Protein AF-A0A529PXM1-F1 (afdb_monomer)

Mean predicted aligned error: 6.81 Å

Nearest PDB structures (foldseek):
  9cgm-assembly1_A  TM=2.461E-01  e=7.400E+00  Spiromicrovirus SpV4

Radius of gyration: 21.04 Å; Cα contacts (8 Å, |Δi|>4): 43; chains: 1; bounding box: 38×28×57 Å

Structure (mmCIF, N/CA/C/O backbone):
data_AF-A0A529PXM1-F1
#
_entry.id   AF-A0A529PXM1-F1
#
loop_
_atom_site.group_PDB
_atom_site.id
_atom_site.type_symbol
_atom_site.label_atom_id
_atom_site.label_alt_id
_atom_site.label_comp_id
_atom_site.label_asym_id
_atom_site.label_entity_id
_atom_site.label_seq_id
_atom_site.pdbx_PDB_ins_code
_atom_site.Cartn_x
_atom_site.Cartn_y
_atom_site.Cartn_z
_atom_site.occupancy
_atom_site.B_iso_or_equiv
_atom_site.auth_seq_id
_atom_site.auth_comp_id
_atom_site.auth_asym_id
_atom_site.auth_atom_id
_atom_site.pdbx_PDB_model_num
ATOM 1 N N . VAL A 1 1 ? 14.085 14.732 -23.144 1.00 61.66 1 VAL A N 1
ATOM 2 C CA . VAL A 1 1 ? 14.365 13.358 -22.663 1.00 61.66 1 VAL A CA 1
ATOM 3 C C . VAL A 1 1 ? 15.669 12.926 -23.311 1.00 61.66 1 VAL A C 1
ATOM 5 O O . VAL A 1 1 ? 15.810 13.185 -24.498 1.00 61.66 1 VAL A O 1
ATOM 8 N N . ASP A 1 2 ? 16.625 12.402 -22.541 1.00 73.75 2 ASP A N 1
ATOM 9 C CA . ASP A 1 2 ? 17.973 12.034 -23.011 1.00 73.75 2 ASP A CA 1
ATOM 10 C C . ASP A 1 2 ? 17.906 10.940 -24.104 1.00 73.75 2 ASP A C 1
ATOM 12 O O . ASP A 1 2 ? 17.433 9.838 -23.807 1.00 73.75 2 ASP A O 1
ATOM 16 N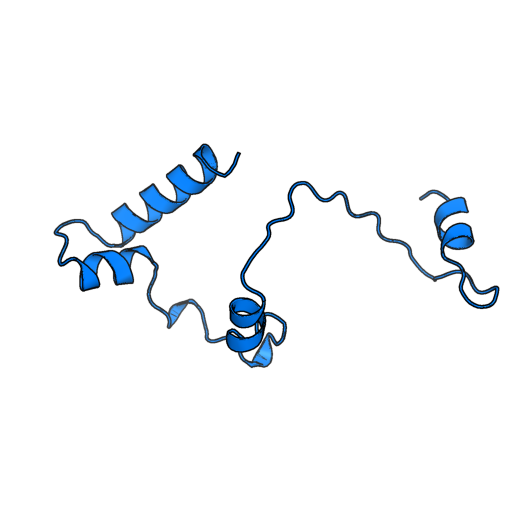 N . PRO A 1 3 ? 18.341 11.218 -25.351 1.00 69.12 3 PRO A N 1
ATOM 17 C CA . PRO A 1 3 ? 18.343 10.239 -26.439 1.00 69.12 3 PRO A CA 1
ATOM 18 C C . PRO A 1 3 ? 19.146 8.968 -26.122 1.00 69.12 3 PRO A C 1
ATOM 20 O O . PRO A 1 3 ? 18.734 7.880 -26.518 1.00 69.12 3 PRO A O 1
ATOM 23 N N . GLY A 1 4 ? 20.225 9.073 -25.337 1.00 86.00 4 GLY A N 1
ATOM 24 C CA . GLY A 1 4 ? 21.093 7.937 -25.012 1.00 86.00 4 GLY A CA 1
ATOM 25 C C . GLY A 1 4 ? 20.436 6.885 -24.111 1.00 86.00 4 GLY A C 1
ATOM 26 O O . GLY A 1 4 ? 20.912 5.754 -24.021 1.00 86.00 4 GLY A O 1
ATOM 27 N N . LEU A 1 5 ? 19.321 7.207 -23.442 1.00 89.25 5 LEU A N 1
ATOM 28 C CA . LEU A 1 5 ? 18.611 6.239 -22.599 1.00 89.25 5 LEU A CA 1
ATOM 29 C C . LEU A 1 5 ? 17.918 5.137 -23.403 1.00 89.25 5 LEU A C 1
ATOM 31 O O . LEU A 1 5 ? 17.826 4.012 -22.918 1.00 89.25 5 LEU A O 1
ATOM 35 N N . ARG A 1 6 ? 17.420 5.444 -24.606 1.00 92.19 6 ARG A N 1
ATOM 36 C CA . ARG A 1 6 ? 16.761 4.450 -25.467 1.00 92.19 6 ARG A CA 1
ATOM 37 C C . ARG A 1 6 ? 17.777 3.472 -26.040 1.00 92.19 6 ARG A C 1
ATOM 39 O O . ARG A 1 6 ? 17.565 2.269 -25.953 1.00 92.19 6 ARG A O 1
ATOM 46 N N . GLU A 1 7 ? 18.898 3.993 -26.527 1.00 92.31 7 GLU A N 1
ATOM 47 C CA . GLU A 1 7 ? 20.017 3.202 -27.042 1.00 92.31 7 GLU A CA 1
ATOM 48 C C . GLU A 1 7 ? 20.551 2.215 -25.988 1.00 92.31 7 GLU A C 1
ATOM 50 O O . GLU A 1 7 ? 20.680 1.023 -26.253 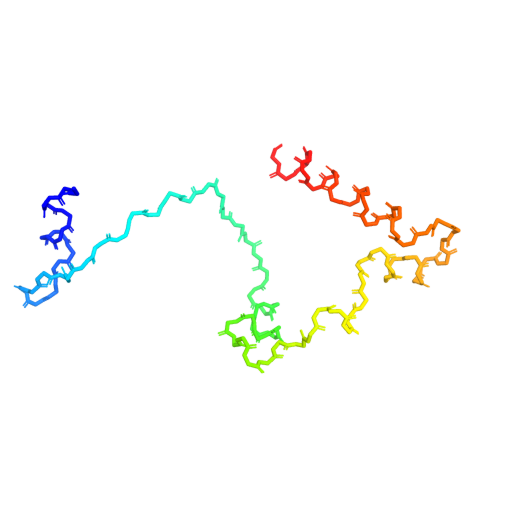1.00 92.31 7 GLU A O 1
ATOM 55 N N . ARG A 1 8 ? 20.752 2.669 -24.740 1.00 91.88 8 ARG A N 1
ATOM 56 C CA . ARG A 1 8 ? 21.208 1.819 -23.618 1.00 91.88 8 ARG A CA 1
ATOM 57 C C . ARG A 1 8 ? 20.252 0.688 -23.233 1.00 91.88 8 ARG A C 1
ATOM 59 O O . ARG A 1 8 ? 20.660 -0.223 -22.517 1.00 91.88 8 ARG A O 1
ATOM 66 N N . LEU A 1 9 ? 18.985 0.792 -23.623 1.00 92.06 9 LEU A N 1
ATOM 67 C CA . LEU A 1 9 ? 17.924 -0.165 -23.311 1.00 92.06 9 LEU A CA 1
ATOM 68 C C . LEU A 1 9 ? 17.447 -0.909 -24.568 1.00 92.06 9 LEU A C 1
ATOM 70 O O . LEU A 1 9 ? 16.366 -1.499 -24.552 1.00 92.06 9 LEU A O 1
ATOM 74 N N . ALA A 1 10 ? 18.227 -0.865 -25.652 1.00 93.38 10 ALA A N 1
ATOM 75 C CA . ALA A 1 10 ? 17.937 -1.608 -26.866 1.00 93.38 10 ALA A CA 1
ATOM 76 C C . ALA A 1 10 ? 18.022 -3.124 -26.626 1.00 93.38 10 ALA A C 1
ATOM 78 O O . ALA A 1 10 ? 18.900 -3.617 -25.916 1.00 93.38 10 ALA A O 1
ATOM 79 N N . VAL A 1 11 ? 17.106 -3.864 -27.249 1.00 94.19 11 VAL A N 1
ATOM 80 C CA . VAL A 1 11 ? 17.102 -5.333 -27.287 1.00 94.19 11 VAL A CA 1
ATOM 81 C C . VAL A 1 11 ? 17.084 -5.741 -28.752 1.00 94.19 11 VAL A C 1
ATOM 83 O O . VAL A 1 11 ? 16.267 -5.221 -29.512 1.00 94.19 11 VAL A O 1
ATOM 86 N N . ASP A 1 12 ? 17.990 -6.634 -29.153 1.00 93.94 12 ASP A N 1
ATOM 87 C CA . ASP A 1 12 ? 18.154 -7.075 -30.547 1.00 93.94 12 ASP A CA 1
ATOM 88 C C . ASP A 1 12 ? 18.245 -5.898 -31.541 1.00 93.94 12 ASP A C 1
ATOM 90 O O . ASP A 1 12 ? 17.512 -5.839 -32.531 1.00 93.94 12 ASP A O 1
ATOM 94 N N . ASP A 1 13 ? 19.095 -4.914 -31.225 1.00 90.50 13 ASP A N 1
ATOM 95 C CA . ASP A 1 13 ? 19.325 -3.690 -32.012 1.00 90.50 13 ASP A CA 1
ATOM 96 C C . ASP A 1 13 ? 18.082 -2.800 -32.220 1.00 90.50 13 ASP A C 1
ATOM 98 O O . ASP A 1 13 ? 18.062 -1.917 -33.081 1.00 90.50 13 ASP A O 1
ATOM 102 N N . LYS A 1 14 ? 17.025 -2.997 -31.419 1.00 93.31 14 LYS A N 1
ATOM 103 C CA . LYS A 1 14 ? 15.800 -2.190 -31.467 1.00 93.31 14 LYS A CA 1
ATOM 104 C C . LYS A 1 14 ? 15.643 -1.358 -30.208 1.00 93.31 14 LYS A C 1
ATOM 106 O O . LYS A 1 14 ? 15.492 -1.880 -29.104 1.00 93.31 14 LYS A O 1
ATOM 111 N N . GLU A 1 15 ? 15.599 -0.045 -30.395 1.00 93.31 15 GLU A N 1
ATOM 112 C CA . GLU A 1 15 ? 15.307 0.891 -29.317 1.00 93.31 15 GLU A CA 1
ATOM 113 C C . GLU A 1 15 ? 13.833 0.832 -28.868 1.00 93.31 15 GLU A C 1
ATOM 115 O O . GLU A 1 15 ? 12.921 0.780 -29.706 1.00 93.31 15 GLU A O 1
ATOM 120 N N . PRO A 1 16 ? 13.561 0.941 -27.555 1.00 92.31 16 PRO A N 1
ATOM 121 C CA . PRO A 1 16 ? 12.203 1.044 -27.039 1.00 92.31 16 PRO A CA 1
ATOM 122 C C . PRO A 1 16 ? 11.549 2.373 -27.443 1.00 92.31 16 PRO A C 1
ATOM 124 O O . PRO A 1 16 ? 12.203 3.409 -27.544 1.00 92.31 16 PRO A O 1
ATOM 127 N N . GLN A 1 17 ? 10.223 2.373 -27.618 1.00 90.94 17 GLN A N 1
ATOM 128 C CA . GLN A 1 17 ? 9.459 3.574 -27.998 1.00 90.94 17 GLN A CA 1
ATOM 129 C C . GLN A 1 17 ? 9.475 4.668 -26.918 1.00 90.94 17 GLN A C 1
ATOM 131 O O . GLN A 1 17 ? 9.403 5.857 -27.234 1.00 90.94 17 GLN A O 1
ATOM 136 N N . SER A 1 18 ? 9.589 4.274 -25.650 1.00 90.06 18 SER A N 1
ATOM 137 C CA . SER A 1 18 ? 9.591 5.166 -24.493 1.00 90.06 18 SER A CA 1
ATOM 138 C C . SER A 1 18 ? 10.448 4.598 -23.367 1.00 90.06 18 SER A C 1
ATOM 140 O O . SER A 1 18 ? 10.526 3.383 -23.202 1.00 90.06 18 SER A O 1
ATOM 142 N N . VAL A 1 19 ? 11.020 5.483 -22.550 1.00 91.06 19 VAL A N 1
ATOM 143 C CA . VAL A 1 19 ? 11.760 5.133 -21.331 1.00 91.06 19 VAL A CA 1
ATOM 144 C C . VAL A 1 19 ? 11.166 5.909 -20.161 1.00 91.06 19 VAL A C 1
ATOM 146 O O . VAL A 1 19 ? 10.877 7.098 -20.293 1.00 91.06 19 VAL A O 1
ATOM 149 N N . ILE A 1 20 ? 11.004 5.241 -19.019 1.00 90.94 20 ILE A N 1
ATOM 150 C CA . ILE A 1 20 ? 10.565 5.852 -17.762 1.00 90.94 20 ILE A CA 1
ATOM 151 C C . ILE A 1 20 ? 11.724 5.774 -16.773 1.00 90.94 20 ILE A C 1
ATOM 153 O O . ILE A 1 20 ? 12.267 4.698 -16.529 1.00 90.94 20 ILE A O 1
ATOM 157 N N . VAL A 1 21 ? 12.096 6.915 -16.194 1.00 90.50 21 VAL A N 1
ATOM 158 C CA . VAL A 1 21 ? 13.079 6.979 -15.107 1.00 90.50 21 VAL A CA 1
ATOM 159 C C . VAL A 1 21 ? 12.324 6.994 -13.785 1.00 90.50 21 VAL A C 1
ATOM 161 O O . VAL A 1 21 ? 11.539 7.906 -13.530 1.00 90.50 21 VAL A O 1
ATOM 164 N N . VAL A 1 22 ? 12.559 5.981 -12.952 1.00 92.25 22 VAL A N 1
ATOM 165 C CA . VAL A 1 22 ? 11.924 5.850 -11.636 1.00 92.25 22 VAL A CA 1
ATOM 166 C C . VAL A 1 22 ? 12.966 6.086 -10.550 1.00 92.25 22 VAL A C 1
ATOM 168 O O . VAL A 1 22 ? 13.907 5.308 -10.405 1.00 92.25 22 VAL A O 1
ATOM 171 N N . THR A 1 23 ? 12.781 7.143 -9.761 1.00 94.69 23 THR A N 1
ATOM 172 C CA . THR A 1 23 ? 13.569 7.370 -8.543 1.00 94.69 23 THR A CA 1
ATOM 173 C C . THR A 1 23 ? 12.883 6.676 -7.375 1.00 94.69 23 THR A C 1
ATOM 175 O O . THR A 1 23 ? 11.855 7.143 -6.880 1.00 94.69 23 THR A O 1
ATOM 178 N N . VAL A 1 24 ? 13.450 5.561 -6.922 1.00 92.88 24 VAL A N 1
ATOM 179 C CA . VAL A 1 24 ? 12.959 4.847 -5.739 1.00 92.88 24 VAL A CA 1
ATOM 180 C C . VAL A 1 24 ? 13.375 5.620 -4.487 1.00 92.88 24 VAL A C 1
ATOM 182 O O . VAL A 1 24 ? 14.564 5.768 -4.222 1.00 92.88 24 VAL A O 1
ATOM 185 N N . LYS A 1 25 ? 12.400 6.128 -3.722 1.00 91.94 25 LYS A N 1
ATOM 186 C CA . LYS A 1 25 ? 12.660 6.820 -2.444 1.00 91.94 25 LYS A CA 1
ATOM 187 C C . LYS A 1 25 ? 12.870 5.850 -1.283 1.00 91.94 25 LYS A C 1
ATOM 189 O O . LYS A 1 25 ? 13.668 6.129 -0.400 1.00 91.94 25 LYS A O 1
ATOM 194 N N . ALA A 1 26 ? 12.165 4.722 -1.303 1.00 85.56 26 ALA A N 1
ATOM 195 C CA . ALA A 1 26 ? 12.290 3.659 -0.319 1.00 85.56 26 ALA A CA 1
ATOM 196 C C . ALA A 1 26 ? 11.891 2.313 -0.927 1.00 85.56 26 ALA A C 1
ATOM 198 O O . ALA A 1 26 ? 11.037 2.248 -1.815 1.00 85.56 26 ALA A O 1
ATOM 199 N N . ALA A 1 27 ? 12.518 1.248 -0.436 1.00 89.50 27 ALA A N 1
ATOM 200 C CA . ALA A 1 27 ? 12.190 -0.131 -0.759 1.00 89.50 27 ALA A CA 1
ATOM 201 C C . ALA A 1 27 ? 12.255 -0.950 0.530 1.00 89.50 27 ALA A C 1
ATOM 203 O O . ALA A 1 27 ? 13.225 -0.853 1.281 1.00 89.50 27 ALA A O 1
ATOM 204 N N . TYR A 1 28 ? 11.221 -1.749 0.778 1.00 84.81 28 TYR A N 1
ATOM 205 C CA . TYR A 1 28 ? 11.061 -2.482 2.028 1.00 84.81 28 TYR A CA 1
ATOM 206 C C . TYR A 1 28 ? 11.043 -3.983 1.773 1.00 84.81 28 TYR A C 1
ATOM 208 O O . TYR A 1 28 ? 10.472 -4.463 0.791 1.00 84.81 28 TYR A O 1
ATOM 216 N N . MET A 1 29 ? 11.656 -4.729 2.689 1.00 88.00 29 MET A N 1
ATOM 217 C CA . MET A 1 29 ? 11.596 -6.183 2.683 1.00 88.00 29 MET A CA 1
ATOM 218 C C . MET A 1 29 ? 10.350 -6.633 3.436 1.00 88.00 29 MET A C 1
ATOM 220 O O . MET A 1 29 ? 10.177 -6.341 4.616 1.00 88.00 29 MET A O 1
ATOM 224 N N . HIS A 1 30 ? 9.504 -7.394 2.755 1.00 89.25 30 HIS A N 1
ATOM 225 C CA . HIS A 1 30 ? 8.315 -7.995 3.339 1.00 89.25 30 HIS A CA 1
ATOM 226 C C . HIS A 1 30 ? 8.288 -9.498 3.075 1.00 89.25 30 HIS A C 1
ATOM 228 O O . HIS A 1 30 ? 8.961 -10.019 2.184 1.00 89.25 30 HIS A O 1
ATOM 234 N N . CYS A 1 31 ? 7.479 -10.218 3.850 1.00 93.81 31 CYS A N 1
ATOM 235 C CA . CYS A 1 31 ? 7.282 -11.644 3.641 1.00 93.81 31 CYS A CA 1
ATOM 236 C C . CYS A 1 31 ? 6.659 -11.895 2.258 1.00 93.81 31 CYS A C 1
ATOM 238 O O . CYS A 1 31 ? 5.517 -11.506 2.014 1.00 93.81 31 CYS A O 1
ATOM 240 N N . ALA A 1 32 ? 7.368 -12.607 1.376 1.00 91.31 32 ALA A N 1
ATOM 241 C CA . ALA A 1 32 ? 6.893 -12.909 0.021 1.00 91.31 32 ALA A CA 1
ATOM 242 C C . ALA A 1 32 ? 5.508 -13.587 0.012 1.00 91.31 32 ALA A C 1
ATOM 244 O O . ALA A 1 32 ? 4.669 -13.299 -0.840 1.00 91.31 32 ALA A O 1
ATOM 245 N N . LYS A 1 33 ? 5.222 -14.433 1.015 1.00 95.25 33 LYS A N 1
ATOM 246 C CA . LYS A 1 33 ? 3.920 -15.105 1.152 1.00 95.25 33 LYS A CA 1
ATOM 247 C C . LYS A 1 33 ? 2.764 -14.126 1.364 1.00 95.25 33 LYS A C 1
ATOM 249 O O . LYS A 1 33 ? 1.657 -14.457 0.960 1.00 95.25 33 LYS A O 1
ATOM 254 N N . ALA A 1 34 ? 2.994 -12.968 1.990 1.00 94.25 34 ALA A N 1
ATOM 255 C CA . ALA A 1 34 ? 1.946 -11.970 2.195 1.00 94.25 34 ALA A CA 1
ATOM 256 C C . ALA A 1 34 ? 1.448 -11.434 0.846 1.00 94.25 34 ALA A C 1
ATOM 258 O O . ALA A 1 34 ? 0.260 -11.521 0.567 1.00 94.25 34 ALA A O 1
ATOM 259 N N . PHE A 1 35 ? 2.371 -11.021 -0.028 1.00 91.44 35 PHE A N 1
ATOM 260 C CA . PHE A 1 35 ? 2.059 -10.526 -1.374 1.00 91.44 35 PHE A CA 1
ATOM 261 C C . PHE A 1 35 ? 1.418 -11.594 -2.267 1.00 91.44 35 PHE A C 1
ATOM 263 O O . PHE A 1 35 ? 0.492 -11.296 -3.016 1.00 91.44 35 PHE A O 1
ATOM 270 N N . MET A 1 36 ? 1.892 -12.843 -2.185 1.00 92.06 36 MET A N 1
ATOM 271 C CA . MET A 1 36 ? 1.313 -13.946 -2.960 1.00 92.06 36 MET A CA 1
ATOM 272 C C . MET A 1 36 ? -0.113 -14.292 -2.515 1.00 92.06 36 MET A C 1
ATOM 274 O O . MET A 1 36 ? -0.935 -14.638 -3.352 1.00 92.06 36 MET A O 1
ATOM 278 N N . ARG A 1 37 ? -0.400 -14.240 -1.207 1.00 94.81 37 ARG A N 1
ATOM 279 C CA . ARG A 1 37 ? -1.712 -14.610 -0.646 1.00 94.81 37 ARG A CA 1
ATOM 280 C C . ARG A 1 37 ? -2.736 -13.484 -0.701 1.00 94.81 37 ARG A C 1
ATOM 282 O O . ARG A 1 37 ? -3.921 -13.777 -0.671 1.00 94.81 37 ARG A O 1
ATOM 289 N N . SER A 1 38 ? -2.295 -12.228 -0.730 1.00 92.75 38 SER A N 1
ATOM 290 C CA . SER A 1 38 ? -3.195 -11.079 -0.844 1.00 92.75 38 SER A CA 1
ATOM 291 C C . SER A 1 38 ? -3.648 -10.812 -2.277 1.00 92.75 38 SER A C 1
ATOM 293 O O . SER A 1 38 ? -4.439 -9.899 -2.481 1.00 92.75 38 SER A O 1
ATOM 295 N N . ASP A 1 39 ? -3.105 -11.547 -3.259 1.00 94.62 39 ASP A N 1
ATOM 296 C CA . ASP A 1 39 ? -3.297 -11.278 -4.684 1.00 94.62 39 ASP A CA 1
ATOM 297 C C . ASP A 1 39 ? -3.044 -9.794 -5.025 1.00 94.62 39 ASP A C 1
ATOM 299 O O . ASP A 1 39 ? -3.735 -9.190 -5.844 1.00 94.62 39 ASP A O 1
ATOM 303 N N . LEU A 1 40 ? -2.021 -9.183 -4.401 1.00 93.75 40 LEU A N 1
ATOM 304 C CA . LEU A 1 40 ? -1.782 -7.740 -4.530 1.00 93.75 40 LEU A CA 1
ATOM 305 C C . LEU A 1 40 ? -1.647 -7.307 -5.995 1.00 93.75 40 LEU A C 1
ATOM 307 O O . LEU A 1 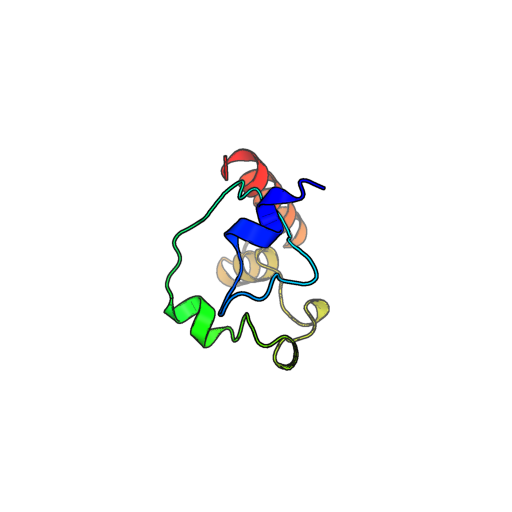40 ? -2.056 -6.220 -6.354 1.00 93.75 40 LEU A O 1
ATOM 311 N N . TRP A 1 41 ? -1.111 -8.151 -6.870 1.00 93.44 41 TRP A N 1
ATOM 312 C CA . TRP A 1 41 ? -0.910 -7.799 -8.278 1.00 93.44 41 TRP A CA 1
ATOM 313 C C . TRP A 1 41 ? -2.076 -8.183 -9.205 1.00 93.44 41 TRP A C 1
ATOM 315 O O . TRP A 1 41 ? -1.898 -8.158 -10.419 1.00 93.44 41 TRP A O 1
ATOM 325 N N . LYS A 1 42 ? -3.250 -8.531 -8.660 1.00 95.88 42 LYS A N 1
ATOM 326 C CA . LYS A 1 42 ? -4.471 -8.862 -9.416 1.00 95.88 42 LYS A CA 1
ATOM 327 C C . LYS A 1 42 ? -5.629 -7.948 -8.990 1.00 95.88 42 LYS A C 1
ATOM 329 O O . LYS A 1 42 ? -6.428 -8.335 -8.142 1.00 95.88 42 LYS A O 1
ATOM 334 N N . PRO A 1 43 ? -5.723 -6.716 -9.520 1.00 94.75 43 PRO A N 1
ATOM 335 C CA . PRO A 1 43 ? -6.735 -5.742 -9.098 1.00 94.75 43 PRO A CA 1
ATOM 336 C C . PRO A 1 43 ? -8.180 -6.258 -9.156 1.00 94.75 43 PRO A C 1
ATOM 338 O O . PRO A 1 43 ? -9.023 -5.831 -8.376 1.00 94.75 43 PRO A O 1
ATOM 341 N N . GLU A 1 44 ? -8.472 -7.202 -10.049 1.00 95.88 44 GLU A N 1
ATOM 342 C CA . GLU A 1 44 ? -9.772 -7.858 -10.189 1.00 95.88 44 GLU A CA 1
ATOM 343 C C . GLU A 1 44 ? -10.197 -8.693 -8.970 1.00 95.88 44 GLU A C 1
ATOM 345 O O . GLU A 1 44 ? -11.383 -8.980 -8.816 1.00 95.88 44 GLU A O 1
ATOM 350 N N . THR A 1 45 ? -9.260 -9.086 -8.100 1.00 94.31 45 THR A N 1
ATOM 351 C CA . THR A 1 45 ? -9.555 -9.824 -6.862 1.00 94.31 45 THR A CA 1
ATOM 352 C C . THR A 1 45 ? -9.716 -8.906 -5.654 1.00 94.31 45 THR A C 1
ATOM 354 O O . THR A 1 45 ? -9.996 -9.385 -4.552 1.00 94.31 45 THR A O 1
ATOM 357 N N . TRP A 1 46 ? -9.503 -7.600 -5.818 1.00 93.62 46 TRP A N 1
ATOM 358 C CA . TRP A 1 46 ? -9.556 -6.658 -4.711 1.00 93.62 46 TRP A CA 1
ATOM 359 C C . TRP A 1 46 ? -11.007 -6.383 -4.322 1.00 93.62 46 TRP A C 1
ATOM 361 O O . TRP A 1 46 ? -11.831 -5.980 -5.142 1.00 93.62 46 TRP A O 1
ATOM 371 N N . TYR A 1 47 ? -11.313 -6.568 -3.042 1.00 91.56 47 TYR A N 1
ATOM 372 C CA . TYR A 1 47 ? -12.590 -6.142 -2.483 1.00 91.56 47 TYR A CA 1
ATOM 373 C C . TYR A 1 47 ? -12.679 -4.615 -2.475 1.00 91.56 47 TYR A C 1
ATOM 375 O O . TYR A 1 47 ? -11.668 -3.924 -2.323 1.00 91.56 47 TYR A O 1
ATOM 383 N N . ASP A 1 48 ? -13.899 -4.085 -2.566 1.00 93.44 48 ASP A N 1
ATOM 384 C CA . ASP A 1 48 ? -14.132 -2.666 -2.314 1.00 93.44 48 ASP A CA 1
ATOM 385 C C . ASP A 1 48 ? -13.653 -2.325 -0.897 1.00 93.44 48 ASP A C 1
ATOM 387 O O . ASP A 1 48 ? -14.133 -2.882 0.095 1.00 93.44 48 ASP A O 1
ATOM 391 N N . ARG A 1 49 ? -12.693 -1.400 -0.799 1.00 89.56 49 ARG A N 1
ATOM 392 C CA . ARG A 1 49 ? -12.075 -1.004 0.467 1.00 89.56 49 ARG A CA 1
ATOM 393 C C . ARG A 1 49 ? -13.105 -0.514 1.483 1.00 89.56 49 ARG A C 1
ATOM 395 O O . ARG A 1 49 ? -12.882 -0.728 2.675 1.00 89.56 49 ARG A O 1
ATOM 402 N N . ALA A 1 50 ? -14.206 0.092 1.031 1.00 92.38 50 ALA A N 1
ATOM 403 C CA . ALA A 1 50 ? -15.292 0.553 1.893 1.00 92.38 50 ALA A CA 1
ATOM 404 C C . ALA A 1 50 ? -16.031 -0.597 2.603 1.00 92.38 50 ALA A C 1
ATOM 406 O O . ALA A 1 50 ? -16.685 -0.370 3.617 1.00 92.38 50 ALA A O 1
ATOM 407 N N . THR A 1 51 ? -15.909 -1.829 2.100 1.00 94.56 51 THR A N 1
ATOM 408 C CA . THR A 1 51 ? -16.527 -3.030 2.689 1.00 94.56 51 THR A CA 1
ATOM 409 C C . THR A 1 51 ? -15.648 -3.717 3.736 1.00 94.56 51 THR A C 1
ATOM 411 O O . THR A 1 51 ? -16.136 -4.558 4.489 1.00 94.56 51 THR A O 1
ATOM 414 N N . LEU A 1 52 ? -14.359 -3.368 3.802 1.00 94.31 52 LEU A N 1
ATOM 415 C CA . LEU A 1 52 ? -13.400 -3.942 4.744 1.00 94.31 52 LEU A CA 1
ATOM 416 C C . LEU A 1 52 ? -13.240 -3.043 5.976 1.00 94.31 52 LEU A C 1
ATOM 418 O O . LEU A 1 52 ? -13.247 -1.815 5.838 1.00 94.31 52 LEU A O 1
ATOM 422 N N . PRO A 1 53 ? -13.006 -3.616 7.169 1.00 96.00 53 PRO A N 1
ATOM 423 C CA . PRO A 1 53 ? -12.737 -2.809 8.344 1.00 96.00 53 PRO A CA 1
ATOM 424 C C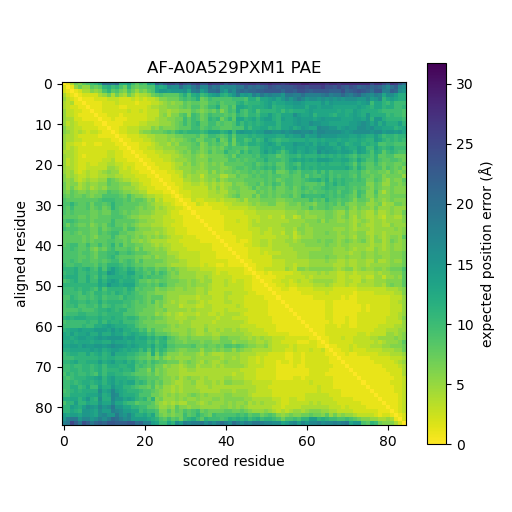 . PRO A 1 53 ? -11.411 -2.045 8.212 1.00 96.00 53 PRO A C 1
ATOM 426 O O . PRO A 1 53 ? -10.495 -2.449 7.491 1.00 96.00 53 PRO A O 1
ATOM 429 N N . THR A 1 54 ? -11.299 -0.911 8.894 1.00 95.81 54 THR A N 1
ATOM 430 C CA . THR A 1 54 ? -10.022 -0.216 9.088 1.00 95.81 54 THR A CA 1
ATOM 431 C C . THR A 1 54 ? -9.156 -0.929 10.122 1.00 95.81 54 THR A C 1
ATOM 433 O O . THR A 1 54 ? -9.631 -1.786 10.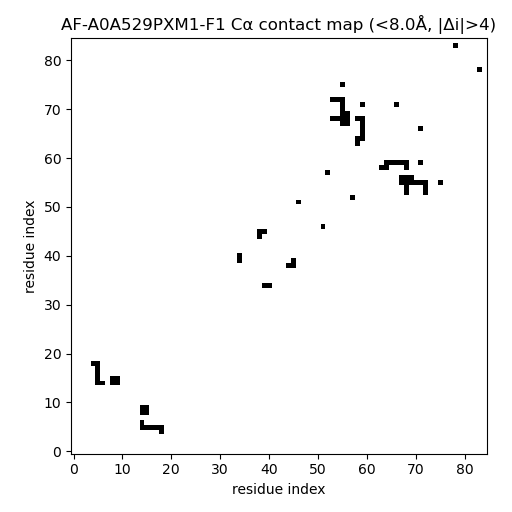871 1.00 95.81 54 THR A O 1
ATOM 436 N N . LEU A 1 55 ? -7.864 -0.593 10.162 1.00 95.12 55 LEU A N 1
ATOM 437 C CA . LEU A 1 55 ? -6.967 -1.163 11.163 1.00 95.12 55 LEU A CA 1
ATOM 438 C C . LEU A 1 55 ? -7.387 -0.721 12.572 1.00 95.12 55 LEU A C 1
ATOM 440 O O . LEU A 1 55 ? -7.427 -1.555 13.473 1.00 95.12 55 LEU A O 1
ATOM 444 N N . GLY A 1 56 ? -7.810 0.534 12.738 1.00 96.94 56 GLY A N 1
ATOM 445 C CA . GLY A 1 56 ? -8.381 1.037 13.981 1.00 96.94 56 GLY A CA 1
ATOM 446 C C . GLY A 1 56 ? -9.643 0.288 14.405 1.00 96.94 56 GLY A C 1
ATOM 447 O O . GLY A 1 56 ? -9.788 -0.030 15.583 1.00 96.94 56 GLY A O 1
ATOM 448 N N . GLN A 1 57 ? -10.525 -0.084 13.466 1.00 97.62 57 GLN A N 1
ATOM 449 C CA . GLN A 1 57 ? -11.689 -0.930 13.772 1.00 97.62 57 GLN A CA 1
ATOM 450 C C . GLN A 1 57 ? -11.258 -2.312 14.271 1.00 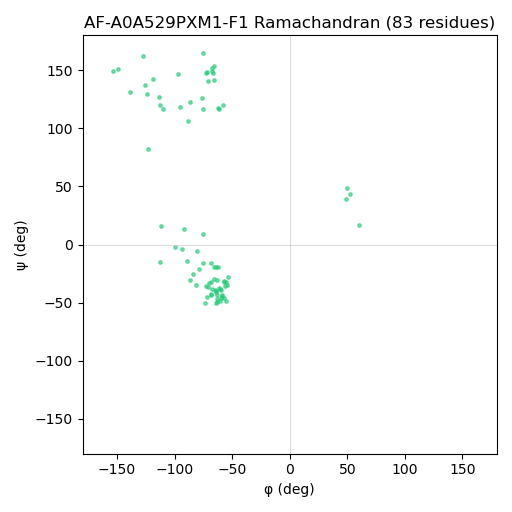97.62 57 GLN A C 1
ATOM 452 O O . GLN A 1 57 ? -11.749 -2.764 15.302 1.00 97.62 57 GLN A O 1
ATOM 457 N N . ILE A 1 58 ? -10.308 -2.957 13.586 1.00 97.44 58 ILE A N 1
ATOM 458 C CA . ILE A 1 58 ? -9.790 -4.274 13.986 1.00 97.44 58 ILE A CA 1
ATOM 459 C C . ILE A 1 58 ? -9.164 -4.212 15.384 1.00 97.44 58 ILE A C 1
ATOM 461 O O . ILE A 1 58 ? -9.481 -5.047 16.226 1.00 97.44 58 ILE A O 1
ATOM 465 N N . ILE A 1 59 ? -8.291 -3.233 15.640 1.00 96.69 59 ILE A N 1
ATOM 466 C CA . ILE A 1 59 ? -7.585 -3.085 16.920 1.00 96.69 59 ILE A CA 1
ATOM 467 C C . ILE A 1 59 ? -8.575 -2.816 18.049 1.00 96.69 59 ILE A C 1
ATOM 469 O O . ILE A 1 59 ? -8.539 -3.511 19.064 1.00 96.69 59 ILE A O 1
ATOM 473 N N . ARG A 1 60 ? -9.485 -1.850 17.865 1.00 97.19 60 ARG A N 1
ATOM 474 C CA . ARG A 1 60 ? -10.510 -1.526 18.861 1.00 97.19 60 ARG A CA 1
ATOM 475 C C . ARG A 1 60 ? -11.328 -2.757 19.224 1.00 97.19 60 ARG A C 1
ATOM 477 O O . ARG A 1 60 ? -11.508 -3.033 20.406 1.00 97.19 60 ARG A O 1
ATOM 484 N N . ASP A 1 61 ? -11.801 -3.491 18.221 1.00 97.06 61 ASP A N 1
ATOM 485 C CA . ASP A 1 61 ? -12.684 -4.635 18.432 1.00 97.06 61 ASP A CA 1
ATOM 486 C C . ASP A 1 61 ? -11.928 -5.826 19.055 1.00 97.06 61 ASP A C 1
ATOM 488 O O . ASP A 1 61 ? -12.475 -6.513 19.916 1.00 97.06 61 ASP A O 1
ATOM 492 N N . GLN A 1 62 ? -10.659 -6.055 18.687 1.00 97.44 62 GLN A N 1
ATOM 493 C CA . GLN A 1 62 ? -9.831 -7.126 19.264 1.00 97.44 6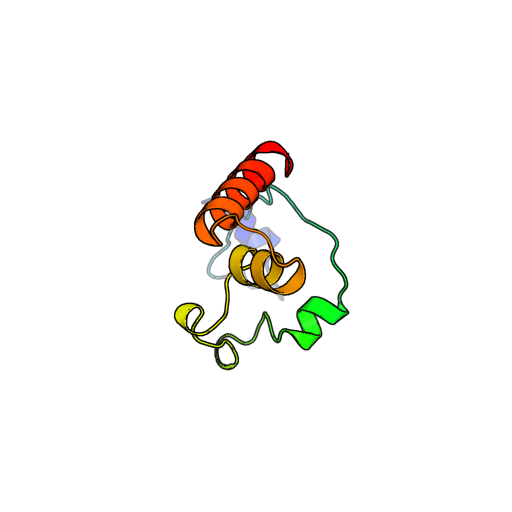2 GLN A CA 1
ATOM 494 C C . GLN A 1 62 ? -9.384 -6.849 20.701 1.00 97.44 62 GLN A C 1
ATOM 496 O O . GLN A 1 62 ? -9.266 -7.784 21.493 1.00 97.44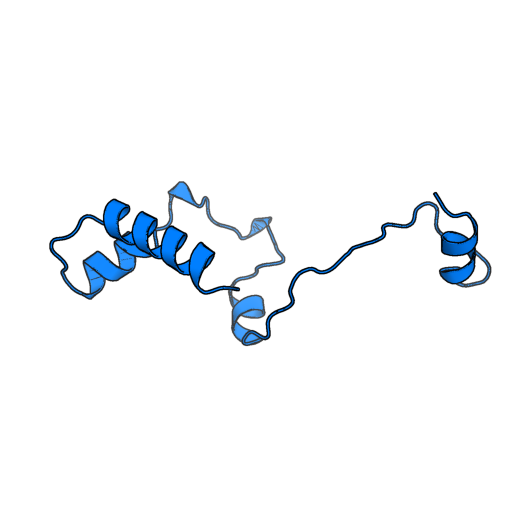 62 GLN A O 1
ATOM 501 N N . LEU A 1 63 ? -9.108 -5.587 21.032 1.00 96.75 63 LEU A N 1
ATOM 502 C CA . LEU A 1 63 ? -8.593 -5.178 22.341 1.00 96.75 63 LEU A CA 1
ATOM 503 C C . LEU A 1 63 ? -9.679 -4.609 23.268 1.00 96.75 63 LEU A C 1
ATOM 505 O O . LEU A 1 63 ? -9.381 -4.278 24.413 1.00 96.75 63 LEU A O 1
ATOM 509 N N . ALA A 1 64 ? -10.924 -4.510 22.790 1.00 95.38 64 ALA A N 1
ATOM 510 C CA . ALA A 1 64 ? -12.058 -3.908 23.492 1.00 95.38 64 ALA A CA 1
ATOM 511 C C . ALA A 1 64 ? -11.762 -2.488 24.018 1.00 95.38 64 ALA A C 1
ATOM 513 O O . ALA A 1 64 ? -12.099 -2.147 25.154 1.00 95.38 64 ALA A O 1
ATOM 514 N N . LEU A 1 65 ? -11.113 -1.662 23.191 1.00 94.75 65 LEU A N 1
ATOM 515 C CA . LEU A 1 65 ? -10.751 -0.289 23.554 1.00 94.75 65 LEU A CA 1
ATOM 516 C C . LEU A 1 65 ? -11.983 0.622 23.593 1.00 94.75 65 LEU A C 1
ATOM 518 O O . LEU A 1 65 ? -12.927 0.455 22.820 1.00 94.75 65 LEU A O 1
ATOM 522 N N . SER A 1 66 ? -11.947 1.621 24.478 1.00 94.38 66 SER A N 1
ATOM 523 C CA . SER A 1 66 ? -12.979 2.662 24.565 1.00 94.38 66 SER A CA 1
ATOM 524 C C . SER A 1 66 ? -12.840 3.748 23.497 1.00 94.38 66 SER A C 1
ATOM 526 O O . SER A 1 66 ? -13.804 4.461 23.227 1.00 94.38 66 SER A O 1
ATOM 528 N N . GLU A 1 67 ? -11.647 3.896 22.924 1.00 95.62 67 GLU A N 1
ATOM 529 C CA . GLU A 1 67 ? -11.351 4.861 21.864 1.00 95.62 67 GLU A CA 1
ATOM 530 C C . GLU A 1 67 ? -12.104 4.514 20.579 1.00 95.62 67 GLU A C 1
ATOM 532 O O . GLU A 1 67 ? -12.369 3.346 20.264 1.00 95.62 67 GLU A O 1
ATOM 537 N N . SER A 1 68 ? -12.475 5.534 19.809 1.00 96.94 68 SER A N 1
ATOM 538 C CA . SER A 1 68 ? -13.119 5.293 18.525 1.00 96.94 68 SER A CA 1
ATOM 539 C C . SER A 1 68 ? -12.104 4.770 17.508 1.00 96.94 68 SER A C 1
ATOM 541 O O . SER A 1 68 ? -10.942 5.166 17.483 1.00 96.94 68 SER A O 1
ATOM 543 N N . ALA A 1 69 ? -12.560 3.915 16.591 1.00 96.50 69 ALA A N 1
ATOM 544 C CA . ALA A 1 69 ? -11.698 3.405 15.528 1.00 96.50 69 ALA A CA 1
ATOM 545 C C . ALA A 1 69 ? -11.065 4.527 14.685 1.00 96.50 69 ALA A C 1
ATOM 547 O O . ALA A 1 69 ? -9.913 4.417 14.288 1.00 96.50 69 ALA A O 1
ATOM 548 N N . GLY A 1 70 ? -11.800 5.623 14.460 1.00 96.94 70 GLY A N 1
ATOM 549 C CA . GLY A 1 70 ? -11.306 6.774 13.703 1.00 96.94 70 GLY A CA 1
ATOM 550 C C . GLY A 1 70 ? -10.321 7.666 14.467 1.00 96.94 70 GLY A C 1
ATOM 551 O O . GLY A 1 70 ? -9.657 8.489 13.842 1.00 96.94 70 GLY A O 1
ATOM 552 N N . GLU A 1 71 ? -10.233 7.561 15.796 1.00 97.31 71 GLU A N 1
ATOM 553 C CA . GLU A 1 71 ? -9.117 8.130 16.569 1.00 97.31 71 GLU A CA 1
ATOM 554 C C . GLU A 1 71 ? -7.864 7.284 16.359 1.00 97.31 71 GLU A C 1
ATOM 556 O O . GLU A 1 71 ? -6.858 7.816 15.901 1.00 97.31 71 GLU A O 1
ATOM 561 N N . ILE A 1 72 ? -7.983 5.965 16.532 1.00 97.06 72 ILE A N 1
ATOM 562 C CA . ILE A 1 72 ? -6.877 5.017 16.341 1.00 97.06 72 ILE A CA 1
ATOM 563 C C . ILE A 1 72 ? -6.313 5.095 14.913 1.00 97.06 72 ILE A C 1
ATOM 565 O O . ILE A 1 72 ? -5.102 5.137 14.728 1.00 97.06 72 ILE A O 1
ATOM 569 N N . ASP A 1 73 ? -7.168 5.153 13.887 1.00 96.81 73 ASP A N 1
ATOM 570 C CA . ASP A 1 73 ? -6.718 5.275 12.492 1.00 96.81 73 ASP A CA 1
ATOM 571 C C . ASP A 1 73 ? -5.920 6.569 12.245 1.00 96.81 73 ASP A C 1
ATOM 573 O O . ASP A 1 73 ? -4.943 6.552 11.499 1.00 96.81 73 ASP A O 1
ATOM 577 N N . ARG A 1 74 ? -6.307 7.690 12.873 1.00 97.00 74 ARG A N 1
ATOM 578 C CA . ARG A 1 74 ? -5.578 8.964 12.735 1.00 97.00 74 ARG A CA 1
ATOM 579 C C . ARG A 1 74 ? -4.212 8.905 13.402 1.00 97.00 74 ARG A C 1
ATOM 581 O O . ARG A 1 74 ? -3.242 9.370 12.815 1.00 97.00 74 ARG A O 1
ATOM 588 N N . GLU A 1 75 ? -4.145 8.328 14.596 1.00 95.31 75 GLU A N 1
ATOM 589 C CA . GLU A 1 75 ? -2.883 8.156 15.316 1.00 95.31 75 GLU A CA 1
ATOM 590 C C . GLU A 1 75 ? -1.926 7.239 14.550 1.00 95.31 75 GLU A C 1
ATOM 592 O O . GLU A 1 75 ? -0.768 7.594 14.363 1.00 95.31 75 GLU A O 1
ATOM 597 N N . LEU A 1 76 ? -2.422 6.123 14.001 1.00 94.25 76 LEU A N 1
ATOM 598 C CA . LEU A 1 76 ? -1.628 5.226 13.155 1.00 94.25 76 LEU A CA 1
ATOM 599 C C . LEU A 1 76 ? -1.053 5.936 11.920 1.00 94.25 76 LEU A C 1
ATOM 601 O O . LEU A 1 76 ? 0.113 5.7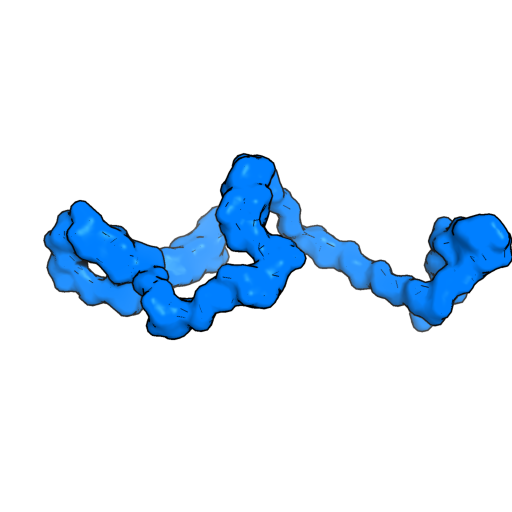31 11.578 1.00 94.25 76 LEU A O 1
ATOM 605 N N . ASP A 1 77 ? -1.849 6.770 11.248 1.00 93.88 77 ASP A N 1
ATOM 606 C CA . ASP A 1 77 ? -1.396 7.541 10.087 1.00 93.88 77 ASP A CA 1
ATOM 607 C C . ASP A 1 77 ? -0.305 8.560 10.458 1.00 93.88 77 ASP A C 1
ATOM 609 O O . ASP A 1 77 ? 0.671 8.730 9.715 1.00 93.88 77 ASP A O 1
ATOM 613 N N . ASP A 1 78 ? -0.454 9.240 11.596 1.00 95.25 78 ASP A N 1
ATOM 614 C CA . ASP A 1 78 ? 0.533 10.198 12.091 1.00 95.25 78 ASP A CA 1
ATOM 615 C C . ASP A 1 78 ? 1.827 9.493 12.523 1.00 95.25 78 ASP A C 1
ATOM 617 O O . ASP A 1 78 ? 2.916 9.919 12.123 1.00 95.25 78 ASP A O 1
ATOM 621 N N . ASP A 1 79 ? 1.721 8.363 13.221 1.00 93.38 79 ASP A N 1
ATOM 622 C CA . ASP A 1 79 ? 2.856 7.525 13.606 1.00 93.38 79 ASP A CA 1
ATOM 623 C C . ASP A 1 79 ? 3.614 7.025 12.378 1.00 93.38 79 ASP A C 1
ATOM 625 O O . ASP A 1 79 ? 4.840 7.127 12.313 1.00 93.38 79 ASP A O 1
ATOM 629 N N . TYR A 1 80 ? 2.912 6.538 11.354 1.00 91.44 80 TYR A N 1
ATOM 630 C CA . TYR A 1 80 ? 3.537 6.109 10.104 1.00 91.44 80 TYR A CA 1
ATOM 631 C C . TYR A 1 80 ? 4.280 7.243 9.405 1.00 91.44 80 TYR A C 1
ATOM 633 O O . TYR A 1 80 ? 5.371 7.028 8.879 1.00 91.44 80 TYR A O 1
ATOM 641 N N . ARG A 1 81 ? 3.747 8.467 9.418 1.00 88.62 81 ARG A N 1
ATOM 642 C CA . ARG A 1 81 ? 4.448 9.626 8.848 1.00 88.62 81 ARG A CA 1
ATOM 643 C C . ARG A 1 81 ? 5.683 10.025 9.641 1.00 88.62 81 ARG A C 1
ATOM 645 O O . ARG A 1 81 ? 6.618 10.533 9.032 1.00 88.62 81 ARG A O 1
ATOM 652 N N . GLN A 1 82 ? 5.682 9.839 10.957 1.00 89.50 82 GLN A N 1
ATOM 653 C CA . GLN A 1 82 ? 6.797 10.234 11.818 1.00 89.50 82 GLN A CA 1
ATOM 654 C C . GLN A 1 82 ? 7.882 9.163 11.933 1.00 89.50 82 GLN A C 1
ATOM 656 O O . GLN A 1 82 ? 9.041 9.505 12.133 1.00 89.50 82 GLN A O 1
ATOM 661 N N . THR A 1 83 ? 7.513 7.885 11.827 1.00 86.69 83 THR A N 1
ATOM 662 C CA . THR A 1 83 ? 8.399 6.756 12.158 1.00 86.69 83 THR A CA 1
ATOM 663 C C . THR A 1 83 ? 8.816 5.918 10.957 1.00 86.69 83 THR A C 1
ATOM 665 O O . THR A 1 83 ? 9.783 5.165 11.062 1.00 86.69 83 THR A O 1
ATOM 668 N N . MET A 1 84 ? 8.147 6.044 9.801 1.00 76.75 84 MET A N 1
ATOM 669 C CA . MET A 1 84 ? 8.619 5.376 8.581 1.00 76.75 84 MET A CA 1
ATOM 670 C C . MET A 1 84 ? 9.835 6.065 7.936 1.00 76.75 84 MET A C 1
ATOM 672 O O . MET A 1 84 ? 10.219 5.654 6.836 1.00 76.75 84 MET A O 1
ATOM 676 N N . TRP A 1 85 ? 10.452 7.055 8.607 1.00 63.69 85 TRP A N 1
ATOM 677 C CA . TRP A 1 85 ? 11.622 7.813 8.139 1.00 63.69 85 TRP A CA 1
ATOM 678 C C . TRP A 1 85 ? 12.601 8.137 9.271 1.00 63.69 85 TRP A C 1
ATOM 680 O O . TRP A 1 85 ? 12.196 8.844 10.219 1.00 63.69 85 TRP A O 1
#

Solvent-accessible surface area (backbone atoms only — not comparable to full-atom values): 5635 Å² total; per-residue (Å²): 131,72,72,66,60,34,64,77,59,41,57,94,92,40,61,52,97,74,84,82,90,82,85,80,88,77,87,80,94,71,65,66,67,56,53,66,73,64,43,69,92,39,74,91,74,59,72,64,67,89,79,51,82,51,70,20,44,52,49,26,67,74,69,70,51,90,64,53,34,74,55,47,43,50,52,52,53,51,48,49,70,63,65,78,105

pLDDT: mean 91.89, std 6.56, range [61.66, 97.62]

Foldseek 3Di:
DDPVVQVVVDDPRDGDPDDDDDDDPDDDDDDPVVCVVVVVVPVVPDDDPVPDDDPLRVCCVVVVDPDDSVVVNVVVVVCCVVPVD

Sequence (85 aa):
VDPGLRERLAVDDKEPQSVIVVTVKAAYMHCAKAFMRSDLWKPETWYDRATLPTLGQIIRDQLALSESAGEIDRELDDDYRQTMW

Secondary structure (DSSP, 8-state):
--THHHHTT-BTTB--S-------S------HHHHHHTTTT-GGGPPPGGGSPPHHHHHHHHHT-SS-HHHHHHHHHHHHHHH--